Protein AF-A0A1V6BN30-F1 (afdb_monomer_lite)

pLDDT: mean 74.64, std 13.81, range [38.56, 91.94]

Sequence (136 aa):
MVKNNQGYTMLGVIMMILLIALTSVVFITELTFTVGEEQGKIDEKIAPIVYKNYVLRYLYHRKGLLEPTAGWVETLDGQALRYRITEQQDCFYFDVMLYSRFSETYRAVIALENNFPKIVRWGKIAEFTQDEAEYD

Structure (mmCIF, N/CA/C/O backbone):
data_AF-A0A1V6BN30-F1
#
_entry.id   AF-A0A1V6BN30-F1
#
loop_
_atom_site.group_PDB
_atom_site.id
_atom_site.type_symbol
_atom_site.label_atom_id
_atom_site.label_alt_id
_atom_site.label_comp_id
_atom_site.label_asym_id
_atom_site.label_entity_id
_atom_site.label_seq_id
_atom_site.pdbx_PDB_ins_code
_atom_site.Cartn_x
_atom_site.Cartn_y
_atom_site.Cartn_z
_atom_site.occupancy
_atom_site.B_iso_or_equiv
_atom_site.auth_seq_id
_atom_site.auth_comp_id
_atom_site.auth_asym_id
_atom_site.auth_atom_id
_atom_site.pdbx_PDB_model_num
ATOM 1 N N . MET A 1 1 ? 47.759 -0.878 -66.019 1.00 42.53 1 MET A N 1
ATOM 2 C CA . MET A 1 1 ? 46.532 -1.103 -65.223 1.00 42.53 1 MET A CA 1
ATOM 3 C C . MET A 1 1 ? 46.818 -0.740 -63.772 1.00 42.53 1 MET A C 1
ATOM 5 O O . MET A 1 1 ? 47.347 -1.568 -63.044 1.00 42.53 1 MET A O 1
ATOM 9 N N . VAL A 1 2 ? 46.532 0.495 -63.355 1.00 45.88 2 VAL A N 1
ATOM 10 C CA . VAL A 1 2 ? 46.556 0.846 -61.926 1.00 45.88 2 VAL A CA 1
ATOM 11 C C . VAL A 1 2 ? 45.216 0.396 -61.357 1.00 45.88 2 VAL A C 1
ATOM 13 O O . VAL A 1 2 ? 44.174 0.928 -61.731 1.00 45.88 2 VAL A O 1
ATOM 16 N N . LYS A 1 3 ? 45.223 -0.673 -60.556 1.00 53.41 3 LYS A N 1
ATOM 17 C CA . LYS A 1 3 ? 44.007 -1.188 -59.921 1.00 53.41 3 LYS A CA 1
ATOM 18 C C . LYS A 1 3 ? 43.513 -0.176 -58.888 1.00 53.41 3 LYS A C 1
ATOM 20 O O . LYS A 1 3 ? 44.296 0.381 -58.123 1.00 53.41 3 LYS A O 1
ATOM 25 N N . ASN A 1 4 ? 42.204 0.048 -58.912 1.00 55.19 4 ASN A N 1
ATOM 26 C CA . ASN A 1 4 ? 41.440 0.956 -58.068 1.00 55.19 4 ASN A CA 1
ATOM 27 C C . ASN A 1 4 ? 41.474 0.511 -56.589 1.00 55.19 4 ASN A C 1
ATOM 29 O O . ASN A 1 4 ? 40.501 -0.026 -56.070 1.00 55.19 4 ASN A O 1
ATOM 33 N N . ASN A 1 5 ? 42.617 0.674 -55.919 1.00 55.72 5 ASN A N 1
ATOM 34 C CA . ASN A 1 5 ? 42.819 0.259 -54.527 1.00 55.72 5 ASN A CA 1
ATOM 35 C C . ASN A 1 5 ? 42.217 1.244 -53.507 1.00 55.72 5 ASN A C 1
ATOM 37 O O . ASN A 1 5 ? 42.068 0.880 -52.346 1.00 55.72 5 ASN A O 1
ATOM 41 N N . GLN A 1 6 ? 41.844 2.462 -53.925 1.00 56.31 6 GLN A N 1
ATOM 42 C CA . GLN A 1 6 ? 41.214 3.464 -53.053 1.00 56.31 6 GLN A CA 1
ATOM 43 C C . GLN A 1 6 ? 39.745 3.137 -52.732 1.00 56.31 6 GLN A C 1
ATOM 45 O O . GLN A 1 6 ? 39.277 3.426 -51.635 1.00 56.31 6 GLN A O 1
ATOM 50 N N . GLY A 1 7 ? 39.019 2.485 -53.650 1.00 55.00 7 GLY A N 1
ATOM 51 C CA . GLY A 1 7 ? 37.635 2.057 -53.405 1.00 55.00 7 GLY A CA 1
ATOM 52 C C . GLY A 1 7 ? 37.522 0.935 -52.365 1.00 55.00 7 GLY A C 1
ATOM 53 O O . GLY A 1 7 ? 36.618 0.954 -51.535 1.00 55.00 7 GLY A O 1
ATOM 54 N N . TYR A 1 8 ? 38.471 -0.009 -52.356 1.00 59.53 8 TYR A N 1
ATOM 55 C CA . TYR A 1 8 ? 38.487 -1.122 -51.397 1.00 59.53 8 TYR A CA 1
ATOM 56 C C . TYR A 1 8 ? 38.899 -0.684 -49.985 1.00 59.53 8 TYR A C 1
ATOM 58 O O . TYR A 1 8 ? 38.341 -1.182 -49.009 1.00 59.53 8 TYR A O 1
ATOM 66 N N . THR A 1 9 ? 39.824 0.274 -49.855 1.00 62.84 9 THR A N 1
ATOM 67 C CA . THR A 1 9 ? 40.182 0.846 -48.547 1.00 62.84 9 THR A CA 1
ATOM 68 C C . THR A 1 9 ? 39.050 1.693 -47.970 1.00 62.84 9 THR A C 1
ATOM 70 O O . THR A 1 9 ? 38.773 1.591 -46.779 1.00 62.84 9 THR A O 1
ATOM 73 N N . MET A 1 10 ? 38.331 2.458 -48.799 1.00 73.06 10 MET A N 1
ATOM 74 C CA . MET A 1 10 ? 37.166 3.233 -48.355 1.00 73.06 10 MET A CA 1
ATOM 75 C C . MET A 1 10 ? 36.006 2.332 -47.904 1.00 73.06 10 MET A C 1
ATOM 77 O O . MET A 1 10 ? 35.399 2.586 -46.865 1.00 73.06 10 MET A O 1
ATOM 81 N N . LEU A 1 11 ? 35.742 1.238 -48.628 1.00 77.50 11 LEU A N 1
ATOM 82 C CA . LEU A 1 11 ? 34.714 0.263 -48.253 1.00 77.50 11 LEU A CA 1
ATOM 83 C C . LEU A 1 11 ? 35.050 -0.450 -46.930 1.00 77.50 11 LEU A C 1
ATOM 85 O O . LEU A 1 11 ? 34.171 -0.629 -46.090 1.00 77.50 11 LEU A O 1
ATOM 89 N N . GLY A 1 12 ? 36.324 -0.799 -46.714 1.00 77.06 12 GLY A N 1
ATOM 90 C CA . GLY A 1 12 ? 36.795 -1.398 -45.462 1.00 77.06 12 GLY A CA 1
ATOM 91 C C . GLY A 1 12 ? 36.643 -0.469 -44.253 1.00 77.06 12 GLY A C 1
ATOM 92 O O . GLY A 1 12 ? 36.215 -0.912 -43.189 1.00 77.06 12 GLY A O 1
ATOM 93 N N . VAL A 1 13 ? 36.912 0.830 -44.426 1.00 79.19 13 VAL A N 1
ATOM 94 C CA . VAL A 1 13 ? 36.708 1.844 -43.376 1.00 79.19 13 VAL A CA 1
ATOM 95 C C . VAL A 1 13 ? 35.223 2.008 -43.048 1.00 79.19 13 VAL A C 1
ATOM 97 O O . VAL A 1 13 ? 34.858 2.022 -41.874 1.00 79.19 13 VAL A O 1
ATOM 100 N N . ILE A 1 14 ? 34.353 2.065 -44.061 1.00 82.38 14 ILE A N 1
ATOM 101 C CA . ILE A 1 14 ? 32.899 2.150 -43.857 1.00 82.38 14 ILE A CA 1
ATOM 102 C C . ILE A 1 14 ? 32.382 0.903 -43.124 1.00 82.38 14 ILE A C 1
ATOM 104 O O . ILE A 1 14 ? 31.621 1.035 -42.166 1.00 82.38 14 ILE A O 1
ATOM 108 N N . MET A 1 15 ? 32.835 -0.297 -43.507 1.00 82.69 15 MET A N 1
ATOM 109 C CA . MET A 1 15 ? 32.495 -1.536 -42.797 1.00 82.69 15 MET A CA 1
ATOM 110 C C . MET A 1 15 ? 32.969 -1.527 -41.341 1.00 82.69 15 MET A C 1
ATOM 112 O O . MET A 1 15 ? 32.210 -1.934 -40.465 1.00 82.69 15 MET A O 1
ATOM 116 N N . MET A 1 16 ? 34.186 -1.050 -41.059 1.00 81.19 16 MET A N 1
ATOM 117 C CA . MET A 1 16 ? 34.683 -0.943 -39.682 1.00 81.19 16 MET A CA 1
ATOM 118 C C . MET A 1 16 ? 33.839 0.012 -38.837 1.00 81.19 16 MET A C 1
ATOM 120 O O . MET A 1 16 ? 33.500 -0.324 -37.706 1.00 81.19 16 MET A O 1
ATOM 124 N N . ILE A 1 17 ? 33.472 1.179 -39.375 1.00 81.62 17 ILE A N 1
ATOM 125 C CA . ILE A 1 17 ? 32.635 2.153 -38.659 1.00 81.62 17 ILE A CA 1
ATOM 126 C C . ILE A 1 17 ? 31.252 1.558 -38.371 1.00 81.62 17 ILE A C 1
ATOM 128 O O . ILE A 1 17 ? 30.758 1.677 -37.251 1.00 81.62 17 ILE A O 1
ATOM 132 N N . LEU A 1 18 ? 30.653 0.870 -39.349 1.00 82.12 18 LEU A N 1
ATOM 133 C CA . LEU A 1 18 ? 29.368 0.189 -39.173 1.00 82.12 18 LEU A CA 1
ATOM 134 C C . LEU A 1 18 ? 29.441 -0.918 -38.113 1.00 82.12 18 LEU A C 1
ATOM 136 O O . LEU A 1 18 ? 28.532 -1.024 -37.293 1.00 82.12 18 LEU A O 1
ATOM 140 N N . LEU A 1 19 ? 30.523 -1.701 -38.087 1.00 82.44 19 LEU A N 1
ATOM 141 C CA . LEU A 1 19 ? 30.740 -2.745 -37.081 1.00 82.44 19 LEU A CA 1
ATOM 142 C C . LEU A 1 19 ? 30.887 -2.161 -35.672 1.00 82.44 19 LEU A C 1
ATOM 144 O O . LEU A 1 19 ? 30.223 -2.639 -34.757 1.00 82.44 19 LEU A O 1
ATOM 148 N N . ILE A 1 20 ? 31.685 -1.100 -35.507 1.00 79.62 20 ILE A N 1
ATOM 149 C CA . ILE A 1 20 ? 31.870 -0.423 -34.213 1.00 79.62 20 ILE A CA 1
ATOM 150 C C . ILE A 1 20 ? 30.550 0.181 -33.724 1.00 79.62 20 ILE A C 1
ATOM 152 O O . ILE A 1 20 ? 30.215 0.077 -32.540 1.00 79.62 20 ILE A O 1
ATOM 156 N N . ALA A 1 21 ? 29.781 0.795 -34.626 1.00 70.81 21 ALA A N 1
ATOM 157 C CA . ALA A 1 21 ? 28.469 1.338 -34.303 1.00 70.81 21 ALA A CA 1
ATOM 158 C C . ALA A 1 21 ? 27.508 0.232 -33.841 1.00 70.81 21 ALA A C 1
ATOM 160 O O . ALA A 1 21 ? 26.870 0.384 -32.801 1.00 70.81 21 ALA A O 1
ATOM 161 N N . LEU A 1 22 ? 27.464 -0.908 -34.544 1.00 74.62 22 LEU A N 1
ATOM 162 C CA . LEU A 1 22 ? 26.626 -2.047 -34.157 1.00 74.62 22 LEU A CA 1
ATOM 163 C C . LEU A 1 22 ? 27.008 -2.599 -32.779 1.00 74.62 22 LEU A C 1
ATOM 165 O O . LEU A 1 22 ? 26.137 -2.776 -31.932 1.00 74.62 22 LEU A O 1
ATOM 169 N N . THR A 1 23 ? 28.300 -2.830 -32.527 1.00 70.00 23 THR A N 1
ATOM 170 C CA . THR A 1 23 ? 28.767 -3.351 -31.232 1.00 70.00 23 THR A CA 1
ATOM 171 C C . THR A 1 23 ? 28.497 -2.371 -30.093 1.00 70.00 23 THR A C 1
ATOM 173 O O . THR A 1 23 ? 28.152 -2.794 -28.994 1.00 70.00 23 THR A O 1
ATOM 176 N N . SER A 1 24 ? 28.589 -1.063 -30.356 1.00 64.19 24 SER A N 1
ATOM 177 C CA . SER A 1 24 ? 28.292 -0.027 -29.361 1.00 64.19 24 SER A CA 1
ATOM 178 C C . SER A 1 24 ? 26.803 0.018 -29.014 1.00 64.19 24 SER A C 1
ATOM 180 O O . SER A 1 24 ? 26.458 0.131 -27.843 1.00 64.19 24 SER A O 1
ATOM 182 N N . VAL A 1 25 ? 25.910 -0.114 -30.002 1.00 70.94 25 VAL A N 1
ATOM 183 C CA . VAL A 1 25 ? 24.455 -0.147 -29.767 1.00 70.94 25 VAL A CA 1
ATOM 184 C C . VAL A 1 25 ? 24.053 -1.380 -28.959 1.00 70.94 25 VAL A C 1
ATOM 186 O O . VAL A 1 25 ? 23.278 -1.252 -28.011 1.00 70.94 25 VAL A O 1
ATOM 189 N N . VAL A 1 26 ? 24.601 -2.555 -29.281 1.00 67.69 26 VAL A N 1
ATOM 190 C CA . VAL A 1 26 ? 24.341 -3.791 -28.521 1.00 67.69 26 VAL A CA 1
ATOM 191 C C . VAL A 1 26 ? 24.811 -3.637 -27.074 1.00 67.69 26 VAL A C 1
ATOM 193 O O . VAL A 1 26 ? 24.024 -3.848 -26.155 1.00 67.69 26 VAL A O 1
ATOM 196 N N . PHE A 1 27 ? 26.039 -3.153 -26.872 1.00 64.12 27 PHE A N 1
ATOM 197 C CA . PHE A 1 27 ? 26.598 -2.921 -25.541 1.00 64.12 27 PHE A CA 1
ATOM 198 C C . PHE A 1 27 ? 25.777 -1.913 -24.719 1.00 64.12 27 PHE A C 1
ATOM 200 O O . PHE A 1 27 ? 25.477 -2.161 -23.554 1.00 64.12 27 PHE A O 1
ATOM 207 N N . ILE A 1 28 ? 25.352 -0.795 -25.320 1.00 62.53 28 ILE A N 1
ATOM 208 C CA . ILE A 1 28 ? 24.497 0.199 -24.648 1.00 62.53 28 ILE A CA 1
ATOM 209 C C . ILE A 1 28 ? 23.142 -0.410 -24.271 1.00 62.53 28 ILE A C 1
ATOM 211 O O . ILE A 1 28 ? 22.625 -0.128 -23.190 1.00 62.53 28 ILE A O 1
ATOM 215 N N . THR A 1 29 ? 22.564 -1.247 -25.133 1.00 56.06 29 THR A N 1
ATOM 216 C CA . THR A 1 29 ? 21.263 -1.884 -24.884 1.00 56.06 29 THR A CA 1
ATOM 217 C C . THR A 1 29 ? 21.346 -2.872 -23.720 1.00 56.06 29 THR A C 1
ATOM 219 O O . THR A 1 29 ? 20.520 -2.804 -22.813 1.00 56.06 29 THR A O 1
ATOM 222 N N . GLU A 1 30 ? 22.368 -3.729 -23.689 1.00 58.28 30 GLU A N 1
ATOM 223 C CA . GLU A 1 30 ? 22.611 -4.665 -22.580 1.00 58.28 30 GLU A CA 1
ATOM 224 C C . GLU A 1 30 ? 22.873 -3.936 -21.257 1.00 58.28 30 GLU A C 1
ATOM 226 O O . GLU A 1 30 ? 22.325 -4.308 -20.217 1.00 58.28 30 GLU A O 1
ATOM 231 N N . LEU A 1 31 ? 23.655 -2.855 -21.291 1.00 50.28 31 LEU A N 1
ATOM 232 C CA . LEU A 1 31 ? 23.944 -2.041 -20.111 1.00 50.28 31 LEU A CA 1
ATOM 233 C C . LEU A 1 31 ? 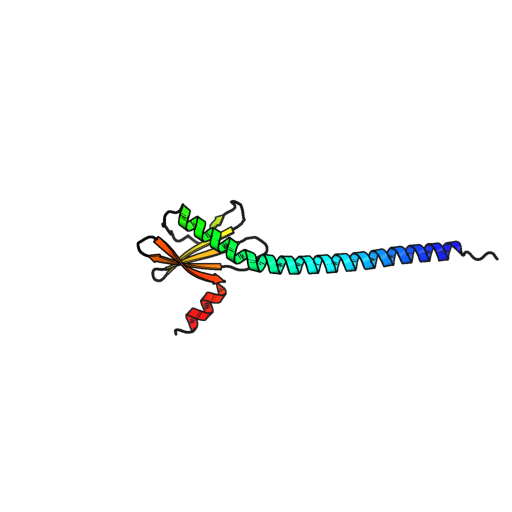22.679 -1.325 -19.615 1.00 50.28 31 LEU A C 1
ATOM 235 O O . LEU A 1 31 ? 22.416 -1.304 -18.418 1.00 50.28 31 LEU A O 1
ATOM 239 N N . THR A 1 32 ? 21.837 -0.825 -20.523 1.00 53.00 32 THR A N 1
ATOM 240 C CA . THR A 1 32 ? 20.539 -0.218 -20.179 1.00 53.00 32 THR A CA 1
ATOM 241 C C . THR A 1 32 ? 19.577 -1.246 -19.581 1.00 53.00 32 THR A C 1
ATOM 243 O O . THR A 1 32 ? 18.880 -0.941 -18.615 1.00 53.00 32 THR A O 1
ATOM 246 N N . PHE A 1 33 ? 19.558 -2.468 -20.118 1.00 56.50 33 PHE A N 1
ATOM 247 C CA . PHE A 1 33 ? 18.747 -3.562 -19.591 1.00 56.50 33 PHE A CA 1
ATOM 248 C C . PHE A 1 33 ? 19.207 -3.966 -18.184 1.00 56.50 33 PHE A C 1
ATOM 250 O O . PHE A 1 33 ? 18.398 -4.003 -17.262 1.00 56.50 33 PHE A O 1
ATOM 257 N N . THR A 1 34 ? 20.516 -4.142 -17.992 1.00 59.28 34 THR A N 1
ATOM 258 C CA . THR A 1 34 ? 21.121 -4.484 -16.694 1.00 59.28 34 THR A CA 1
ATOM 259 C C . THR A 1 34 ? 20.854 -3.402 -15.642 1.00 59.28 34 THR A C 1
ATOM 261 O O . THR A 1 34 ? 20.420 -3.707 -14.534 1.00 59.28 34 THR A O 1
ATOM 264 N N . VAL A 1 35 ? 21.035 -2.123 -15.993 1.00 61.66 35 VAL A N 1
ATOM 265 C CA . VAL A 1 35 ? 20.719 -0.987 -15.108 1.00 61.66 35 VAL A CA 1
ATOM 266 C C . VAL A 1 35 ? 19.220 -0.935 -14.790 1.00 61.66 35 VAL A C 1
ATOM 268 O O . VAL A 1 35 ? 18.841 -0.644 -13.658 1.00 61.66 35 VAL A O 1
ATOM 271 N N . GLY A 1 36 ? 18.358 -1.243 -15.763 1.00 60.59 36 GLY A N 1
ATOM 272 C CA . GLY A 1 36 ? 16.911 -1.335 -15.569 1.00 60.59 36 GLY A CA 1
ATOM 273 C C . GLY A 1 36 ? 16.504 -2.444 -14.596 1.00 60.59 36 GLY A C 1
ATOM 274 O O . GLY A 1 36 ? 15.679 -2.205 -13.716 1.00 60.59 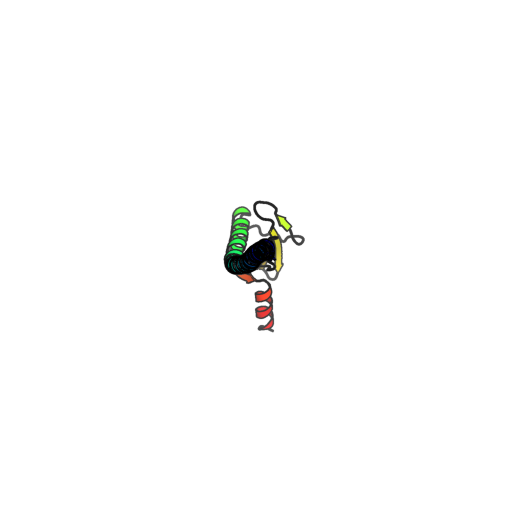36 GLY A O 1
ATOM 275 N N . GLU A 1 37 ? 17.107 -3.629 -14.709 1.00 65.75 37 GLU A N 1
ATOM 276 C CA . GLU A 1 37 ? 16.872 -4.748 -13.791 1.00 65.75 37 GLU A CA 1
ATOM 277 C C . GLU A 1 37 ? 17.378 -4.462 -12.374 1.00 65.75 37 GLU A C 1
ATOM 279 O O . GLU A 1 37 ? 16.685 -4.755 -11.398 1.00 65.75 37 GLU A O 1
ATOM 284 N N . GLU A 1 38 ? 18.573 -3.884 -12.231 1.00 67.94 38 GLU A N 1
ATOM 285 C CA . GLU A 1 38 ? 19.097 -3.511 -10.915 1.00 67.94 38 GLU A CA 1
ATOM 286 C C . GLU A 1 38 ? 18.262 -2.409 -10.259 1.00 67.94 38 GLU A C 1
ATOM 288 O O . GLU A 1 38 ? 17.952 -2.503 -9.068 1.00 67.94 38 GLU A O 1
ATOM 293 N N . GLN A 1 39 ? 17.819 -1.417 -11.036 1.00 60.62 39 GLN A N 1
ATOM 294 C CA . GLN A 1 39 ? 16.895 -0.399 -10.549 1.00 60.62 39 GLN A CA 1
ATOM 295 C C . GLN A 1 39 ? 15.564 -1.028 -10.123 1.00 60.62 39 GLN A C 1
ATOM 297 O O . GLN A 1 39 ? 15.076 -0.701 -9.047 1.00 60.62 39 GLN A O 1
ATOM 302 N N . GLY A 1 40 ? 15.021 -1.977 -10.894 1.00 62.72 40 GLY A N 1
ATOM 303 C CA . GLY A 1 40 ? 13.814 -2.728 -10.533 1.00 62.72 40 GLY A CA 1
ATOM 304 C C . GLY A 1 40 ? 13.946 -3.458 -9.191 1.00 62.72 40 GLY A C 1
ATOM 305 O O . GLY A 1 40 ? 13.074 -3.346 -8.334 1.00 62.72 40 GLY A O 1
ATOM 306 N N . LYS A 1 41 ? 15.084 -4.117 -8.945 1.00 68.81 41 LYS A N 1
ATOM 307 C CA . LYS A 1 41 ? 15.367 -4.807 -7.670 1.00 68.81 41 LYS A CA 1
ATOM 308 C C . LYS A 1 41 ? 15.491 -3.849 -6.479 1.00 68.81 41 LYS A C 1
ATOM 310 O O . LYS A 1 41 ? 15.151 -4.214 -5.353 1.00 68.81 41 LYS A O 1
ATOM 315 N N . ILE A 1 42 ? 16.030 -2.648 -6.689 1.00 67.12 42 ILE A N 1
ATOM 316 C CA . ILE A 1 42 ? 16.118 -1.606 -5.652 1.00 67.12 42 ILE A CA 1
ATOM 317 C C . ILE A 1 42 ? 14.725 -1.039 -5.365 1.00 67.12 42 ILE A C 1
ATOM 319 O O . ILE A 1 42 ? 14.317 -0.933 -4.207 1.00 67.12 42 ILE A O 1
ATOM 323 N N . ASP A 1 43 ? 13.987 -0.738 -6.426 1.00 67.00 43 ASP A N 1
ATOM 324 C CA . ASP A 1 43 ? 12.623 -0.232 -6.410 1.00 67.00 43 ASP A CA 1
ATOM 325 C C . ASP A 1 43 ? 11.703 -1.191 -5.617 1.00 67.00 43 ASP A C 1
ATOM 327 O O . ASP A 1 43 ? 10.993 -0.753 -4.706 1.00 67.00 43 ASP A O 1
ATOM 331 N N . GLU A 1 44 ? 11.785 -2.505 -5.861 1.00 68.00 44 GLU A N 1
ATOM 332 C CA . GLU A 1 44 ? 11.035 -3.548 -5.136 1.00 68.00 44 GLU A CA 1
ATOM 333 C C . GLU A 1 44 ? 11.307 -3.571 -3.623 1.00 68.00 44 GLU A C 1
ATOM 335 O O . GLU A 1 44 ? 10.409 -3.859 -2.829 1.00 68.00 44 GLU A O 1
ATOM 340 N N . LYS A 1 45 ? 12.534 -3.247 -3.197 1.00 74.25 45 LYS A N 1
ATOM 341 C CA . LYS A 1 45 ? 12.902 -3.200 -1.771 1.00 74.25 45 LYS A CA 1
ATOM 342 C C . LYS A 1 45 ? 12.424 -1.922 -1.086 1.00 74.25 45 LYS A C 1
ATOM 344 O O . LYS A 1 45 ? 12.115 -1.944 0.105 1.00 74.25 45 LYS A O 1
ATOM 349 N N . ILE A 1 46 ? 12.378 -0.806 -1.812 1.00 74.62 46 ILE A N 1
ATOM 350 C CA . ILE A 1 46 ? 12.033 0.513 -1.263 1.00 74.62 46 ILE A CA 1
ATOM 351 C C . ILE A 1 46 ? 10.513 0.717 -1.207 1.00 74.62 46 ILE A C 1
ATOM 353 O O . ILE A 1 46 ? 10.017 1.303 -0.240 1.00 74.62 46 ILE A O 1
ATOM 357 N N . ALA A 1 47 ? 9.768 0.197 -2.187 1.00 73.56 47 ALA A N 1
ATOM 358 C CA . ALA A 1 47 ? 8.307 0.278 -2.262 1.00 73.56 47 ALA A CA 1
ATOM 359 C C . ALA A 1 47 ? 7.579 -0.025 -0.930 1.00 73.56 47 ALA A C 1
ATOM 361 O O . ALA A 1 47 ? 6.871 0.860 -0.438 1.00 73.56 47 ALA A O 1
ATOM 362 N N . PRO A 1 48 ? 7.788 -1.180 -0.259 1.00 77.25 48 PRO A N 1
ATOM 363 C CA . PRO A 1 48 ? 7.102 -1.485 1.000 1.00 77.25 48 PRO A CA 1
ATOM 364 C C . PRO A 1 48 ? 7.381 -0.463 2.113 1.00 77.25 48 PRO A C 1
ATOM 366 O O . PRO A 1 48 ? 6.504 -0.181 2.930 1.00 77.25 48 PRO A O 1
ATOM 369 N N . ILE A 1 49 ? 8.587 0.112 2.155 1.00 81.38 49 ILE A N 1
ATOM 370 C CA . ILE A 1 49 ? 8.980 1.104 3.167 1.00 81.38 49 ILE A CA 1
ATOM 371 C C . ILE A 1 49 ? 8.247 2.425 2.921 1.00 81.38 49 ILE A C 1
ATOM 373 O O . ILE A 1 49 ? 7.710 3.026 3.855 1.00 81.38 49 ILE A O 1
ATOM 377 N N . VAL A 1 50 ? 8.196 2.868 1.663 1.00 79.00 50 VAL A N 1
ATOM 378 C CA . VAL A 1 50 ? 7.494 4.096 1.265 1.00 79.00 50 VAL A CA 1
ATOM 379 C C . VAL A 1 50 ? 6.008 3.989 1.600 1.00 79.00 50 VAL A C 1
ATOM 381 O O . VAL A 1 50 ? 5.446 4.909 2.197 1.00 79.00 50 VAL A O 1
ATOM 384 N N . TYR A 1 51 ? 5.384 2.850 1.294 1.00 82.56 51 TYR A N 1
ATOM 385 C CA . TYR A 1 51 ? 3.944 2.674 1.476 1.00 82.56 51 TYR A CA 1
ATOM 386 C C . TYR A 1 51 ? 3.583 2.626 2.962 1.00 82.56 51 TYR A C 1
ATOM 388 O O . TYR A 1 51 ? 2.642 3.289 3.397 1.00 82.56 51 TYR A O 1
ATOM 396 N N . LYS A 1 52 ? 4.390 1.929 3.772 1.00 83.25 52 LYS A N 1
ATOM 397 C CA . LYS A 1 52 ? 4.213 1.891 5.227 1.00 83.25 52 LYS A CA 1
ATOM 398 C C . LYS A 1 52 ? 4.345 3.281 5.853 1.00 83.25 52 LYS A C 1
ATOM 400 O O . LYS A 1 52 ? 3.547 3.648 6.712 1.00 83.25 52 LYS A O 1
ATOM 405 N N . ASN A 1 53 ? 5.318 4.076 5.404 1.00 84.69 53 ASN A N 1
ATOM 406 C CA . ASN A 1 53 ? 5.494 5.451 5.877 1.00 84.69 53 ASN A CA 1
ATOM 407 C C . ASN A 1 53 ? 4.304 6.349 5.523 1.00 84.69 53 ASN A C 1
ATOM 409 O O . ASN A 1 53 ? 3.928 7.195 6.335 1.00 84.69 53 ASN A O 1
ATOM 413 N N . TYR A 1 54 ? 3.695 6.164 4.349 1.00 84.38 54 TYR A N 1
ATOM 414 C CA . TYR A 1 54 ? 2.475 6.881 3.983 1.00 84.38 54 TYR A CA 1
ATOM 415 C C . TYR A 1 54 ? 1.327 6.564 4.949 1.00 84.38 54 TYR A C 1
ATOM 417 O O . TYR A 1 54 ? 0.733 7.486 5.509 1.00 84.38 54 TYR A O 1
ATOM 425 N N . VAL A 1 55 ? 1.072 5.278 5.218 1.00 86.31 55 VAL A N 1
ATOM 426 C CA . VAL A 1 55 ? 0.031 4.848 6.167 1.00 86.31 55 VAL A CA 1
ATOM 427 C C . VAL A 1 55 ? 0.283 5.441 7.556 1.00 86.31 55 VAL A C 1
ATOM 429 O O . VAL A 1 55 ? -0.615 6.035 8.145 1.00 86.31 55 VAL A O 1
ATOM 432 N N . LEU A 1 56 ? 1.517 5.373 8.064 1.00 85.25 56 LEU A N 1
ATOM 433 C CA . LEU A 1 56 ? 1.870 5.953 9.366 1.00 85.25 56 LEU A CA 1
ATOM 434 C C . LEU A 1 56 ? 1.621 7.467 9.425 1.00 85.25 56 LEU A C 1
ATOM 436 O O . LEU A 1 56 ? 1.071 7.964 10.409 1.00 85.25 56 LEU A O 1
ATOM 440 N N . ARG A 1 57 ? 1.990 8.206 8.371 1.00 84.44 57 ARG A N 1
ATOM 441 C CA . ARG A 1 57 ? 1.718 9.648 8.275 1.00 84.44 57 ARG A CA 1
ATOM 442 C C . ARG A 1 57 ? 0.224 9.937 8.262 1.00 84.44 57 ARG A C 1
ATOM 444 O O . ARG A 1 57 ? -0.211 10.841 8.973 1.00 84.44 57 ARG A O 1
ATOM 451 N N . TYR A 1 58 ? -0.554 9.170 7.500 1.00 83.81 58 TYR A N 1
ATOM 452 C CA . TYR A 1 58 ? -2.009 9.303 7.475 1.00 83.81 58 TYR A CA 1
ATOM 453 C C . TYR A 1 58 ? -2.596 9.142 8.884 1.00 83.81 58 TYR A C 1
ATOM 455 O O . TYR A 1 58 ? -3.324 10.019 9.353 1.00 83.81 58 TYR A O 1
ATOM 463 N N . LEU A 1 59 ? -2.218 8.067 9.584 1.00 83.25 59 LEU A N 1
ATOM 464 C CA . LEU A 1 59 ? -2.685 7.774 10.942 1.00 83.25 59 LEU A CA 1
ATOM 465 C C . LEU A 1 59 ? -2.324 8.885 11.938 1.00 83.25 59 LEU A C 1
ATOM 467 O O . LEU A 1 59 ? -3.155 9.267 12.764 1.00 83.25 59 LEU A O 1
ATOM 471 N N . TYR A 1 60 ? -1.113 9.439 11.829 1.00 79.88 60 TYR A N 1
ATOM 472 C CA . TYR A 1 60 ? -0.651 10.538 12.677 1.00 79.88 60 TYR A CA 1
ATOM 473 C C . TYR A 1 60 ? -1.435 11.837 12.433 1.00 79.88 60 TYR A C 1
ATOM 475 O O . TYR A 1 60 ? -1.901 12.474 13.379 1.00 79.88 60 TYR A O 1
ATOM 483 N N . HIS A 1 61 ? -1.626 12.228 11.168 1.00 78.19 61 HIS A N 1
ATOM 484 C CA . HIS A 1 61 ? -2.304 13.480 10.819 1.00 78.19 61 HIS A CA 1
ATOM 485 C C . HIS A 1 61 ? -3.807 13.459 11.110 1.00 78.19 61 HIS A C 1
ATOM 487 O O . HIS A 1 61 ? -4.372 14.489 11.477 1.00 78.19 61 HIS A O 1
ATOM 493 N N . ARG A 1 62 ? -4.458 12.297 10.986 1.00 73.25 62 ARG A N 1
ATOM 494 C CA . ARG A 1 62 ? -5.905 12.137 11.208 1.00 73.25 62 ARG A CA 1
ATOM 495 C C . ARG A 1 62 ? -6.289 11.878 12.672 1.00 73.25 62 ARG A C 1
ATOM 497 O O . ARG A 1 62 ? -7.450 11.593 12.944 1.00 73.25 62 ARG A O 1
ATOM 504 N N . LYS A 1 63 ? -5.350 12.009 13.625 1.00 63.06 63 LYS A N 1
ATOM 505 C CA . LYS A 1 63 ? -5.582 11.847 15.079 1.00 63.06 63 LYS A CA 1
ATOM 506 C C . LYS A 1 63 ? -6.393 10.588 15.445 1.00 63.06 63 LYS A C 1
ATOM 508 O O . LYS A 1 63 ? -7.235 10.636 16.334 1.00 63.06 63 LYS A O 1
ATOM 513 N N . GLY A 1 64 ? -6.159 9.470 14.762 1.00 59.81 64 GLY A N 1
ATOM 514 C CA . GLY A 1 64 ? -6.832 8.207 15.080 1.00 59.81 64 GLY A CA 1
ATOM 515 C C . GLY A 1 64 ? -8.234 8.002 14.501 1.00 59.81 64 GLY A C 1
ATOM 516 O O . GLY A 1 64 ? -8.780 6.918 14.677 1.00 59.81 64 GLY A O 1
ATOM 517 N N . LEU A 1 65 ? -8.798 8.969 13.770 1.00 67.38 65 LEU A N 1
ATOM 518 C CA . LEU A 1 65 ? -10.057 8.771 13.047 1.00 67.38 65 LEU A CA 1
ATOM 519 C C . LEU A 1 65 ? -9.782 8.035 11.730 1.00 67.38 65 LEU A C 1
ATOM 521 O O . LEU A 1 65 ? -9.342 8.627 10.739 1.00 67.38 65 LEU A O 1
ATOM 525 N N . LEU A 1 66 ? -10.000 6.722 11.749 1.00 80.44 66 LEU A N 1
ATOM 526 C CA . LEU A 1 66 ? -10.040 5.886 10.557 1.00 80.44 66 LEU A CA 1
ATOM 527 C C . LEU A 1 66 ? -11.475 5.833 10.052 1.00 80.44 66 LEU A C 1
ATOM 529 O O . LEU A 1 66 ? -12.329 5.187 10.645 1.00 80.44 66 LEU A O 1
ATOM 533 N N . GLU A 1 67 ? -11.728 6.537 8.958 1.00 84.69 67 GLU A N 1
ATOM 534 C CA . GLU A 1 67 ? -13.022 6.510 8.286 1.00 84.69 67 GLU A CA 1
ATOM 535 C C . GLU A 1 67 ? -12.919 5.607 7.051 1.00 84.69 67 GLU A C 1
ATOM 537 O O . GLU A 1 67 ? -12.018 5.812 6.226 1.00 84.69 67 GLU A O 1
ATOM 542 N N . PRO A 1 68 ? -13.809 4.608 6.903 1.00 88.81 68 PRO A N 1
ATOM 543 C CA . PRO A 1 68 ? -13.881 3.808 5.693 1.00 88.81 68 PRO A CA 1
ATOM 544 C C . PRO A 1 68 ? -14.127 4.685 4.465 1.00 88.81 68 PRO A C 1
ATOM 546 O O . PRO A 1 68 ? -14.947 5.603 4.469 1.00 88.81 68 PRO A O 1
ATOM 549 N N . THR A 1 69 ? -13.422 4.387 3.383 1.00 89.94 69 THR A N 1
ATOM 550 C CA . THR A 1 69 ? -13.545 5.119 2.122 1.00 89.94 69 THR A CA 1
ATOM 551 C C . THR A 1 69 ? -14.603 4.477 1.232 1.00 89.94 69 THR A C 1
ATOM 553 O O . THR A 1 69 ? -14.675 3.250 1.141 1.00 89.94 69 THR A O 1
ATOM 556 N N . ALA A 1 70 ? -15.350 5.282 0.473 1.00 88.19 70 ALA A N 1
ATOM 557 C CA . ALA A 1 70 ? -16.286 4.811 -0.553 1.00 88.19 70 ALA A CA 1
ATOM 558 C C . ALA A 1 70 ? -15.560 4.332 -1.834 1.00 88.19 70 ALA A C 1
ATOM 560 O O . ALA A 1 70 ? -15.817 4.818 -2.932 1.00 88.19 70 ALA A O 1
ATOM 561 N N . GLY A 1 71 ? -14.617 3.397 -1.687 1.00 89.38 71 GLY A N 1
ATOM 562 C CA . GLY A 1 71 ? -13.767 2.889 -2.766 1.00 89.38 71 GLY A CA 1
ATOM 563 C C . GLY A 1 71 ? -12.343 3.449 -2.743 1.00 89.38 71 GLY A C 1
ATOM 564 O O . GLY A 1 71 ? -11.833 3.831 -1.695 1.00 89.38 71 GLY A O 1
ATOM 565 N N . TRP A 1 72 ? -11.679 3.435 -3.899 1.00 89.75 72 TRP A N 1
ATOM 566 C CA . TRP A 1 72 ? -10.314 3.944 -4.032 1.00 89.75 72 TRP A CA 1
ATOM 567 C C . TRP A 1 72 ? -10.300 5.472 -4.058 1.00 89.75 72 TRP A C 1
ATOM 569 O O . TRP A 1 72 ? -11.019 6.094 -4.836 1.00 89.75 72 TRP A O 1
ATOM 579 N N . VAL A 1 73 ? -9.447 6.061 -3.228 1.00 88.81 73 VAL A N 1
ATOM 580 C CA . VAL A 1 73 ? -9.180 7.496 -3.161 1.00 88.81 73 VAL A CA 1
ATOM 581 C C . VAL A 1 73 ? -7.812 7.764 -3.764 1.00 88.81 73 VAL A C 1
ATOM 583 O O . VAL A 1 73 ? -6.829 7.135 -3.379 1.00 88.81 73 VAL A O 1
ATOM 586 N N . GLU A 1 74 ? -7.739 8.710 -4.693 1.00 87.44 74 GLU A N 1
ATOM 587 C CA . GLU A 1 74 ? -6.492 9.115 -5.337 1.00 87.44 74 GLU A CA 1
ATOM 588 C C . GLU A 1 74 ? -5.902 10.347 -4.656 1.00 87.44 74 GLU A C 1
ATOM 590 O O . GLU A 1 74 ? -6.605 11.313 -4.360 1.00 87.44 74 GLU A O 1
ATOM 595 N N . THR A 1 75 ? -4.591 10.331 -4.433 1.00 79.88 75 THR A N 1
ATOM 596 C CA . THR A 1 75 ? -3.838 11.487 -3.950 1.00 79.88 75 THR A CA 1
ATOM 597 C C . THR A 1 75 ? -2.732 11.817 -4.932 1.00 79.88 75 THR A C 1
ATOM 599 O O . THR A 1 75 ? -1.938 10.948 -5.294 1.00 79.88 75 THR A O 1
ATOM 602 N N . LEU A 1 76 ? -2.679 13.085 -5.338 1.00 69.56 76 LEU A N 1
ATOM 603 C CA . LEU A 1 76 ? -1.662 13.618 -6.247 1.00 69.56 76 LEU A CA 1
ATOM 604 C C . LEU A 1 76 ? -0.542 14.369 -5.508 1.00 69.56 76 LEU A C 1
ATOM 606 O O . LEU A 1 76 ? 0.415 14.814 -6.139 1.00 69.56 76 LEU A O 1
ATOM 610 N N . ASP A 1 77 ? -0.634 14.499 -4.182 1.00 60.66 77 ASP A N 1
ATOM 611 C CA . ASP A 1 77 ? 0.369 15.199 -3.381 1.00 60.66 77 ASP A CA 1
ATOM 612 C C . ASP A 1 77 ? 1.670 14.390 -3.285 1.00 60.66 77 ASP A C 1
ATOM 614 O O . ASP A 1 77 ? 1.772 13.384 -2.581 1.00 60.66 77 ASP A O 1
ATOM 618 N N . GLY A 1 78 ? 2.697 14.856 -4.000 1.00 62.09 78 GLY A N 1
ATOM 619 C CA . GLY A 1 78 ? 4.073 14.351 -3.951 1.00 62.09 78 GLY A CA 1
ATOM 620 C C . GLY A 1 78 ? 4.314 13.051 -4.725 1.00 62.09 78 GLY A C 1
ATOM 621 O O . GLY A 1 78 ? 5.313 12.947 -5.434 1.00 62.09 78 GLY A O 1
ATOM 622 N N . GLN A 1 79 ? 3.411 12.075 -4.628 1.00 64.75 79 GLN A N 1
ATOM 623 C CA . GLN A 1 79 ? 3.422 10.839 -5.414 1.00 64.75 79 GLN A CA 1
ATOM 624 C C . GLN A 1 79 ? 1.992 10.467 -5.796 1.00 64.75 79 GLN A C 1
ATOM 626 O O . GLN A 1 79 ? 1.101 10.500 -4.952 1.00 64.75 79 GLN A O 1
ATOM 631 N N . ALA A 1 80 ? 1.783 10.076 -7.055 1.00 72.75 80 ALA A N 1
ATOM 632 C CA . ALA A 1 80 ? 0.504 9.533 -7.487 1.00 72.75 80 ALA A CA 1
ATOM 633 C C . ALA A 1 80 ? 0.264 8.200 -6.757 1.00 72.75 80 ALA A C 1
ATOM 635 O O . ALA A 1 80 ? 0.931 7.194 -7.013 1.00 72.75 80 ALA A O 1
ATOM 636 N N . LEU A 1 81 ? -0.667 8.218 -5.810 1.00 82.56 81 LEU A N 1
ATOM 637 C CA . LEU A 1 81 ? -1.014 7.109 -4.930 1.00 82.56 81 LEU A CA 1
ATOM 638 C C . LEU A 1 81 ? -2.528 6.944 -4.930 1.00 82.56 81 LEU A C 1
ATOM 640 O O . LEU A 1 81 ? -3.269 7.920 -5.018 1.00 82.56 81 LEU A O 1
ATOM 644 N N . ARG A 1 82 ? -2.988 5.707 -4.803 1.00 88.25 82 ARG A N 1
ATOM 645 C CA . ARG A 1 82 ? -4.370 5.391 -4.472 1.00 88.25 82 ARG A CA 1
ATOM 646 C C . ARG A 1 82 ? -4.411 4.600 -3.172 1.00 88.25 82 ARG A C 1
ATOM 648 O O . ARG A 1 82 ? -3.570 3.729 -2.943 1.00 88.25 82 ARG A O 1
ATOM 655 N N . TYR A 1 83 ? -5.387 4.894 -2.329 1.00 89.56 83 TYR A N 1
ATOM 656 C CA . TYR A 1 83 ? -5.627 4.141 -1.106 1.00 89.56 83 TYR A CA 1
ATOM 657 C C . TYR A 1 83 ? -7.102 3.815 -0.925 1.00 89.56 83 TYR A C 1
ATOM 659 O O . TYR A 1 83 ? -7.968 4.458 -1.512 1.00 89.56 83 TYR A O 1
ATOM 667 N N . ARG A 1 84 ? -7.388 2.808 -0.110 1.00 91.75 84 ARG A N 1
ATOM 668 C CA . ARG A 1 84 ? -8.739 2.433 0.297 1.00 91.75 84 ARG A CA 1
ATOM 669 C C . ARG A 1 84 ? -8.699 1.963 1.742 1.00 91.75 84 ARG A C 1
ATOM 671 O O . ARG A 1 84 ? -7.824 1.187 2.110 1.00 91.75 84 ARG A O 1
ATOM 678 N N . ILE A 1 85 ? -9.660 2.407 2.539 1.00 91.88 85 ILE A N 1
ATOM 679 C CA . ILE A 1 85 ? -9.857 1.976 3.921 1.00 91.88 85 ILE A CA 1
ATOM 680 C C . ILE A 1 85 ? -11.177 1.213 3.987 1.00 91.88 85 ILE A C 1
ATOM 682 O O . ILE A 1 85 ? -12.221 1.752 3.618 1.00 91.88 85 ILE A O 1
ATOM 686 N N . THR A 1 86 ? -11.138 -0.032 4.448 1.00 91.94 86 THR A N 1
ATOM 687 C CA . THR A 1 86 ? -12.332 -0.844 4.722 1.00 91.94 86 THR A CA 1
ATOM 688 C C . THR A 1 86 ? -12.324 -1.319 6.165 1.00 91.94 86 THR A C 1
ATOM 690 O O . THR A 1 86 ? -11.260 -1.540 6.731 1.00 91.94 86 THR A O 1
ATOM 693 N N . GLU A 1 87 ? -13.497 -1.508 6.751 1.00 90.12 87 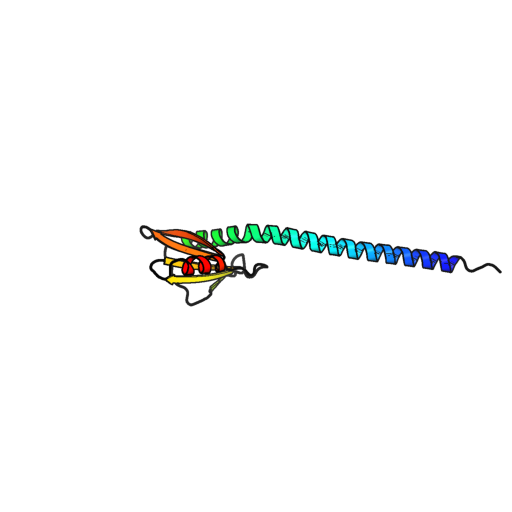GLU A N 1
ATOM 694 C CA . GLU A 1 87 ? -13.661 -2.017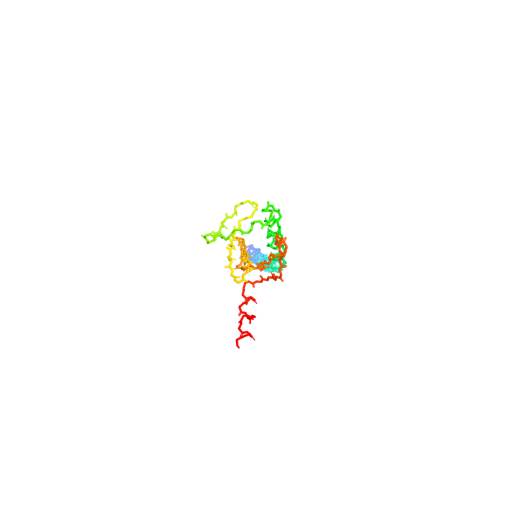 8.114 1.00 90.12 87 GLU A CA 1
ATOM 695 C C . GLU A 1 87 ? -14.279 -3.418 8.058 1.00 90.12 87 GLU A C 1
ATOM 697 O O . GLU A 1 87 ? -15.290 -3.619 7.382 1.00 90.12 87 GLU A O 1
ATOM 702 N N . GLN A 1 88 ? -13.650 -4.394 8.716 1.00 86.81 88 GLN A N 1
ATOM 703 C CA . GLN A 1 88 ? -14.185 -5.749 8.893 1.00 86.81 88 GLN A CA 1
ATOM 704 C C . GLN A 1 88 ? -13.740 -6.294 10.255 1.00 86.81 88 GLN A C 1
ATOM 706 O O . GLN A 1 88 ? -12.578 -6.137 10.618 1.00 86.81 88 GLN A O 1
ATOM 711 N N . GLN A 1 89 ? -14.645 -6.957 10.985 1.00 80.12 89 GLN A N 1
ATOM 712 C CA . GLN A 1 89 ? -14.339 -7.680 12.234 1.00 80.12 89 GLN A CA 1
ATOM 713 C C . GLN A 1 89 ? -13.480 -6.868 13.232 1.00 80.12 89 GLN A C 1
ATOM 715 O O . GLN A 1 89 ? -12.420 -7.316 13.663 1.00 80.12 89 GLN A O 1
ATOM 720 N N . ASP A 1 90 ? -13.910 -5.643 13.553 1.00 80.25 90 ASP A N 1
ATOM 721 C CA . ASP A 1 90 ? -13.227 -4.719 14.481 1.00 80.25 90 ASP A CA 1
ATOM 722 C C . ASP A 1 90 ? -11.802 -4.291 14.065 1.00 80.25 90 ASP A C 1
ATOM 724 O O . ASP A 1 90 ? -11.058 -3.688 14.844 1.00 80.25 90 ASP A O 1
ATOM 728 N N . CYS A 1 91 ? -11.419 -4.563 12.816 1.00 86.31 91 CYS A N 1
ATOM 729 C CA . CYS A 1 91 ? -10.161 -4.146 12.216 1.00 86.31 91 CYS A CA 1
ATOM 730 C C . CYS A 1 91 ? -10.396 -3.234 11.008 1.00 86.31 91 CYS A C 1
ATOM 732 O O . CYS A 1 91 ? -11.339 -3.395 10.229 1.00 86.31 91 CYS A O 1
ATOM 734 N N . PHE A 1 92 ? -9.466 -2.305 10.804 1.00 89.88 92 PHE A N 1
ATOM 735 C CA . PHE A 1 92 ? -9.387 -1.496 9.596 1.00 89.88 92 PHE A CA 1
ATOM 736 C C . PHE A 1 92 ? -8.311 -2.048 8.670 1.00 89.88 92 PHE A C 1
ATOM 738 O O . PHE A 1 92 ? -7.181 -2.313 9.074 1.00 89.88 92 PHE A O 1
ATOM 745 N N . TYR A 1 93 ? -8.649 -2.165 7.399 1.00 91.56 93 TYR A N 1
ATOM 746 C CA . TYR A 1 93 ? -7.761 -2.597 6.337 1.00 91.56 93 TYR A CA 1
ATOM 747 C C . TYR A 1 93 ? -7.445 -1.377 5.492 1.00 91.56 93 TYR A C 1
ATOM 749 O O . TYR A 1 93 ? -8.330 -0.802 4.860 1.00 91.56 93 TYR A O 1
ATOM 757 N N . PHE A 1 94 ? -6.185 -0.968 5.518 1.00 91.94 94 PHE A N 1
ATOM 758 C CA . PHE A 1 94 ? -5.681 0.157 4.752 1.00 91.94 94 PHE A CA 1
ATOM 759 C C . PHE A 1 94 ? -4.886 -0.377 3.568 1.00 91.94 94 PHE A C 1
ATOM 761 O O . PHE A 1 94 ? -3.716 -0.747 3.698 1.00 91.94 94 PHE A O 1
ATOM 768 N N . ASP A 1 95 ? -5.536 -0.404 2.413 1.00 91.38 95 ASP A N 1
ATOM 769 C CA . ASP A 1 95 ? -4.945 -0.814 1.149 1.00 91.38 95 ASP A CA 1
ATOM 770 C C . ASP A 1 95 ? -4.300 0.393 0.466 1.00 91.38 95 ASP A C 1
ATOM 772 O O . ASP A 1 95 ? -4.888 1.475 0.406 1.00 91.38 95 ASP A 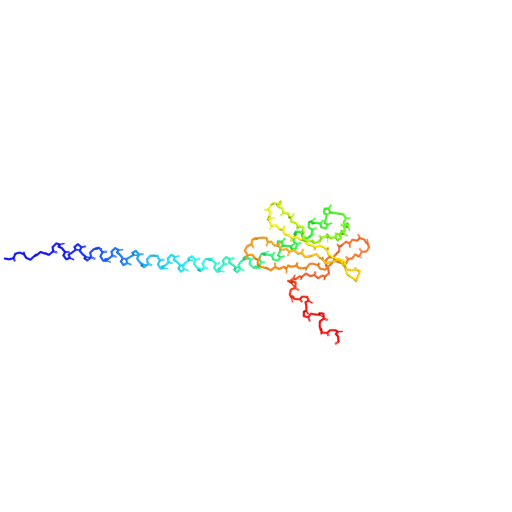O 1
ATOM 776 N N . VAL A 1 96 ? -3.092 0.219 -0.061 1.00 89.31 96 VAL A N 1
ATOM 777 C CA . VAL A 1 96 ? -2.318 1.286 -0.700 1.00 89.31 96 VAL A CA 1
ATOM 778 C C . VAL A 1 96 ? -1.589 0.776 -1.940 1.00 89.31 96 VAL A C 1
ATOM 780 O O . VAL A 1 96 ? -1.008 -0.311 -1.940 1.00 89.31 96 VAL A O 1
ATOM 783 N N . MET A 1 97 ? -1.622 1.580 -3.001 1.00 86.25 97 MET A N 1
ATOM 784 C CA . MET A 1 97 ? -0.983 1.301 -4.286 1.00 86.25 97 MET A CA 1
ATOM 785 C C . MET A 1 97 ? -0.421 2.602 -4.874 1.00 86.25 97 MET A C 1
ATOM 787 O O . MET A 1 97 ? -1.101 3.628 -4.887 1.00 86.25 97 MET A O 1
ATOM 791 N N . LEU A 1 98 ? 0.812 2.577 -5.386 1.00 73.06 98 LEU A N 1
ATOM 792 C CA . LEU A 1 98 ? 1.361 3.693 -6.163 1.00 73.06 98 LEU A CA 1
ATOM 793 C C . LEU A 1 98 ? 1.047 3.534 -7.649 1.00 73.06 98 LEU A C 1
ATOM 795 O O . LEU A 1 98 ? 1.051 2.433 -8.181 1.00 73.06 98 LEU A O 1
ATOM 799 N N . TYR A 1 99 ? 0.847 4.661 -8.328 1.00 64.56 99 TYR A N 1
ATOM 800 C CA . TYR A 1 99 ? 0.719 4.741 -9.786 1.00 64.56 99 TYR A CA 1
ATOM 801 C C . TYR A 1 99 ? 2.062 4.626 -10.530 1.00 64.56 99 TYR A C 1
ATOM 803 O O . TYR A 1 99 ? 2.081 4.650 -11.760 1.00 64.56 99 TYR A O 1
ATOM 811 N N . SER A 1 100 ? 3.194 4.557 -9.819 1.00 61.97 100 SER A N 1
ATOM 812 C CA . SER A 1 100 ? 4.503 4.341 -10.449 1.00 61.97 100 SER A CA 1
ATOM 813 C C . SER A 1 100 ? 4.720 2.856 -10.784 1.00 61.97 100 SER A C 1
ATOM 815 O O . SER A 1 100 ? 3.793 2.068 -10.663 1.00 61.97 100 SER A O 1
ATOM 817 N N . ARG A 1 101 ? 5.928 2.485 -11.243 1.00 55.00 101 ARG A N 1
ATOM 818 C CA . ARG A 1 101 ? 6.363 1.187 -11.823 1.00 55.00 101 ARG A CA 1
ATOM 819 C C . ARG A 1 101 ? 5.994 -0.109 -11.060 1.00 55.00 101 ARG A C 1
ATOM 821 O O . ARG A 1 101 ? 6.396 -1.186 -11.483 1.00 55.00 101 ARG A O 1
ATOM 828 N N . PHE A 1 102 ? 5.259 -0.026 -9.961 1.00 62.09 102 PHE A N 1
ATOM 829 C CA . PHE A 1 102 ? 4.872 -1.120 -9.087 1.00 62.09 102 PHE A CA 1
ATOM 830 C C . PHE A 1 102 ? 3.422 -1.541 -9.343 1.00 62.09 102 PHE A C 1
ATOM 832 O O . PHE A 1 102 ? 2.502 -0.736 -9.235 1.00 62.09 102 PHE A O 1
ATOM 839 N N . SER A 1 103 ? 3.206 -2.821 -9.640 1.00 66.44 103 SER A N 1
ATOM 840 C CA . SER A 1 103 ? 1.872 -3.426 -9.778 1.00 66.44 103 SER A CA 1
ATOM 841 C C . SER A 1 103 ? 1.240 -3.819 -8.442 1.00 66.44 103 SER A C 1
ATOM 843 O O . SER A 1 103 ? 0.057 -4.151 -8.385 1.00 66.44 103 SER A O 1
ATOM 845 N N . GLU A 1 104 ? 2.032 -3.824 -7.373 1.00 81.62 104 GLU A N 1
ATOM 846 C CA . GLU A 1 104 ? 1.666 -4.463 -6.117 1.00 81.62 104 GLU A CA 1
ATOM 847 C C . GLU A 1 104 ? 0.828 -3.548 -5.225 1.00 81.62 104 GLU A C 1
ATOM 849 O O . GLU A 1 104 ? 1.133 -2.371 -5.019 1.00 81.62 104 GLU A O 1
ATOM 854 N N . THR A 1 105 ? -0.214 -4.127 -4.635 1.00 87.19 105 THR A N 1
ATOM 855 C CA . THR A 1 105 ? -1.005 -3.487 -3.582 1.00 87.19 105 THR A CA 1
ATOM 856 C C . THR A 1 105 ? -0.539 -4.005 -2.230 1.00 87.19 105 THR A C 1
ATOM 858 O O . THR A 1 105 ? -0.423 -5.215 -2.029 1.00 87.19 105 THR A O 1
ATOM 861 N N . TYR A 1 106 ? -0.301 -3.097 -1.290 1.00 88.69 106 TYR A N 1
ATOM 862 C CA . TYR A 1 106 ? 0.035 -3.443 0.088 1.00 88.69 106 TYR A CA 1
ATOM 863 C C . TYR A 1 106 ? -1.134 -3.157 1.011 1.00 88.69 106 TYR A C 1
ATOM 865 O O . TYR A 1 106 ? -1.956 -2.283 0.740 1.00 88.69 106 TYR A O 1
ATOM 873 N N . ARG A 1 107 ? -1.177 -3.890 2.118 1.00 91.69 107 ARG A N 1
ATOM 874 C CA . ARG A 1 107 ? -2.237 -3.814 3.114 1.00 91.69 107 ARG A CA 1
ATOM 875 C C . ARG A 1 107 ? -1.635 -3.644 4.499 1.00 91.69 107 ARG A C 1
ATOM 877 O O . ARG A 1 107 ? -0.788 -4.433 4.921 1.00 91.69 107 ARG A O 1
ATOM 884 N N . ALA A 1 108 ? -2.100 -2.624 5.213 1.00 91.44 108 ALA A N 1
ATOM 885 C CA . ALA A 1 108 ? -1.941 -2.524 6.656 1.00 91.44 108 ALA A CA 1
ATOM 886 C C . ALA A 1 108 ? -3.236 -2.980 7.330 1.00 91.44 108 ALA A C 1
ATOM 888 O O . ALA A 1 108 ? -4.296 -2.426 7.050 1.00 91.44 108 ALA A O 1
ATOM 889 N N . VAL A 1 109 ? -3.147 -3.953 8.233 1.00 91.25 109 VAL A N 1
ATOM 890 C CA . VAL A 1 109 ? -4.242 -4.272 9.156 1.00 91.25 109 VAL A CA 1
ATOM 891 C C . VAL A 1 109 ? -4.027 -3.442 10.405 1.00 91.25 109 VAL A C 1
ATOM 893 O O . VAL A 1 109 ? -2.939 -3.454 10.990 1.00 91.25 109 VAL A O 1
ATOM 896 N N . ILE A 1 110 ? -5.049 -2.691 10.779 1.00 90.00 110 ILE A N 1
ATOM 897 C CA . ILE A 1 110 ? -5.009 -1.714 11.849 1.00 90.00 110 ILE A CA 1
ATOM 898 C C . ILE A 1 110 ? -6.057 -2.092 12.887 1.00 90.00 110 ILE A C 1
ATOM 900 O O . ILE A 1 110 ? -7.247 -2.135 12.587 1.00 90.00 110 ILE A O 1
ATOM 904 N N . ALA A 1 111 ? -5.599 -2.327 14.111 1.00 88.81 111 ALA A N 1
ATOM 905 C CA . ALA A 1 111 ? -6.460 -2.501 15.271 1.00 88.81 111 ALA A CA 1
ATOM 906 C C . ALA A 1 111 ? -6.524 -1.193 16.067 1.00 88.81 111 ALA A C 1
ATOM 908 O O . ALA A 1 111 ? -5.553 -0.426 16.103 1.00 88.81 111 ALA A O 1
ATOM 909 N N . LEU A 1 112 ? -7.660 -0.942 16.716 1.00 84.38 112 LEU A N 1
ATOM 910 C CA . LEU A 1 112 ? -7.816 0.168 17.652 1.00 84.38 112 LEU A CA 1
ATOM 911 C C . LEU A 1 112 ? -7.522 -0.323 19.075 1.00 84.38 112 LEU A C 1
ATOM 913 O O . LEU A 1 112 ? -8.359 -0.949 19.716 1.00 84.38 112 LEU A O 1
ATOM 917 N N . GLU A 1 113 ? -6.334 -0.014 19.594 1.00 83.31 113 GLU A N 1
ATOM 918 C CA . GLU A 1 113 ? -5.976 -0.265 20.996 1.00 83.31 113 GLU A CA 1
ATOM 919 C C . GLU A 1 113 ? -6.142 1.044 21.783 1.00 83.31 113 GLU A C 1
ATOM 921 O O . GLU A 1 113 ? -5.439 2.018 21.526 1.00 83.31 113 GLU A O 1
ATOM 926 N N . ASN A 1 114 ? -7.072 1.104 22.746 1.00 80.44 114 ASN A N 1
ATOM 927 C CA . ASN A 1 114 ? -7.350 2.313 23.546 1.00 80.44 114 ASN A CA 1
ATOM 928 C C . ASN A 1 114 ? -7.662 3.572 22.704 1.00 80.44 114 ASN A C 1
ATOM 930 O O . ASN A 1 114 ? -7.218 4.668 23.042 1.00 80.44 114 ASN A O 1
ATOM 934 N N . ASN A 1 115 ? -8.413 3.419 21.608 1.00 77.06 115 ASN A N 1
ATOM 935 C CA . ASN A 1 115 ? -8.689 4.465 20.606 1.00 77.06 115 ASN A CA 1
ATOM 936 C C . ASN A 1 115 ? -7.460 4.959 19.817 1.00 77.06 115 ASN A C 1
ATOM 938 O O . ASN A 1 115 ? -7.546 5.972 19.123 1.00 77.06 115 ASN A O 1
ATOM 942 N N . PHE A 1 116 ? -6.330 4.251 19.879 1.00 81.38 116 PHE A N 1
ATOM 943 C CA . PHE A 1 116 ? -5.159 4.537 19.055 1.00 81.38 116 PHE A CA 1
ATOM 944 C C . PHE A 1 116 ? -5.018 3.497 17.937 1.00 81.38 116 PHE A C 1
ATOM 946 O O . PHE A 1 116 ? -4.986 2.297 18.220 1.00 81.38 116 PHE A O 1
ATOM 953 N N . PRO A 1 117 ? -4.904 3.924 16.665 1.00 84.94 117 PRO A N 1
ATOM 954 C CA . PRO A 1 117 ? -4.687 3.002 15.563 1.00 84.94 117 PRO A CA 1
ATOM 955 C C . PRO A 1 117 ? -3.267 2.444 15.603 1.00 84.94 117 PRO A C 1
ATOM 957 O O . PRO A 1 117 ? -2.282 3.187 15.612 1.00 84.94 117 PRO A O 1
ATOM 960 N N . LYS A 1 118 ? -3.158 1.120 15.563 1.00 85.62 118 LYS A N 1
ATOM 961 C CA . LYS A 1 118 ? -1.884 0.406 15.546 1.00 85.62 118 LYS A CA 1
ATOM 962 C C . LYS A 1 118 ? -1.860 -0.596 14.404 1.00 85.62 118 LYS A C 1
ATOM 964 O O . LYS A 1 118 ? -2.768 -1.407 14.261 1.00 85.62 118 LYS A O 1
ATOM 969 N N . ILE A 1 119 ? -0.795 -0.554 13.604 1.00 89.06 119 ILE A N 1
ATOM 970 C CA . ILE A 1 119 ? -0.571 -1.533 12.536 1.00 89.06 119 ILE A CA 1
ATOM 971 C C . ILE A 1 119 ? -0.177 -2.865 13.186 1.00 89.06 119 ILE A C 1
ATOM 973 O O . ILE A 1 119 ? 0.916 -2.972 13.742 1.00 89.06 119 ILE A O 1
ATOM 977 N N . VAL A 1 120 ? -1.057 -3.863 13.109 1.00 89.75 120 VAL A N 1
ATOM 978 C CA . VAL A 1 120 ? -0.830 -5.217 13.650 1.00 89.75 120 VAL A CA 1
ATOM 979 C C . VAL A 1 120 ? -0.261 -6.171 12.603 1.00 89.75 1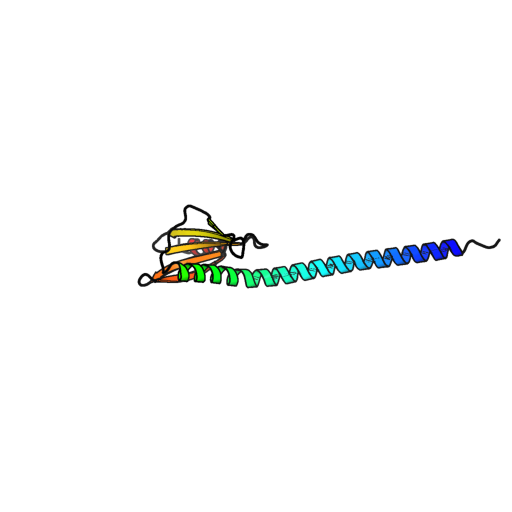20 VAL A C 1
ATOM 981 O O . VAL A 1 120 ? 0.458 -7.104 12.948 1.00 89.75 120 VAL A O 1
ATOM 984 N N . ARG A 1 121 ? -0.515 -5.907 11.316 1.00 89.88 121 ARG A N 1
ATOM 985 C CA . ARG A 1 121 ? 0.038 -6.675 10.193 1.00 89.88 121 ARG A CA 1
ATOM 986 C C . ARG A 1 121 ? 0.298 -5.767 8.992 1.00 89.88 121 ARG A C 1
ATOM 988 O O . ARG A 1 121 ? -0.439 -4.811 8.761 1.00 89.88 121 ARG A O 1
ATOM 995 N N . TRP A 1 122 ? 1.358 -6.057 8.240 1.00 90.19 122 TRP A N 1
ATOM 996 C CA . TRP A 1 122 ? 1.776 -5.306 7.054 1.00 90.19 122 TRP A CA 1
ATOM 997 C C . TRP A 1 122 ? 2.384 -6.253 6.020 1.00 90.19 122 TRP A C 1
ATOM 999 O O . TRP A 1 122 ? 3.278 -7.019 6.370 1.00 90.19 122 TRP A O 1
ATOM 1009 N N . GLY A 1 123 ? 1.953 -6.164 4.764 1.00 88.81 123 GLY A N 1
ATOM 1010 C CA . GLY A 1 123 ? 2.481 -7.005 3.687 1.00 88.81 123 GLY A CA 1
ATOM 1011 C C . GLY A 1 123 ? 1.819 -6.725 2.343 1.00 88.81 123 GLY A C 1
ATOM 1012 O O . GLY A 1 123 ? 1.010 -5.795 2.229 1.00 88.81 123 GLY A O 1
ATOM 1013 N N . LYS A 1 124 ? 2.146 -7.529 1.328 1.00 88.69 124 LYS A N 1
ATOM 1014 C CA . LYS A 1 124 ? 1.443 -7.485 0.036 1.00 88.69 124 LYS A CA 1
ATOM 1015 C C . LYS A 1 124 ? 0.054 -8.081 0.201 1.00 88.69 124 LYS A C 1
ATOM 1017 O O . LYS A 1 124 ? -0.088 -9.091 0.873 1.00 88.69 124 LYS A O 1
ATOM 1022 N N . ILE A 1 125 ? -0.967 -7.520 -0.446 1.00 86.44 125 ILE A N 1
ATOM 1023 C CA . ILE A 1 125 ? -2.358 -7.984 -0.289 1.00 86.44 125 ILE A CA 1
ATOM 1024 C C . ILE A 1 125 ? -2.535 -9.478 -0.628 1.00 86.44 125 ILE A C 1
ATOM 1026 O O . ILE A 1 125 ? -3.326 -10.161 0.016 1.00 86.44 125 ILE A O 1
ATOM 1030 N N . ALA A 1 126 ? -1.757 -9.996 -1.585 1.00 84.00 126 ALA A N 1
ATOM 1031 C CA . ALA A 1 126 ? -1.765 -11.405 -1.984 1.00 84.00 126 ALA A CA 1
ATOM 1032 C C . ALA A 1 126 ? -1.263 -12.364 -0.883 1.00 84.00 126 ALA A C 1
ATOM 1034 O O . ALA A 1 126 ? -1.610 -13.538 -0.886 1.00 84.00 126 ALA A O 1
ATOM 1035 N N . GLU A 1 127 ? -0.482 -11.874 0.082 1.00 83.12 127 GLU A N 1
ATOM 1036 C CA . GLU A 1 127 ? 0.024 -12.657 1.222 1.00 83.12 127 GLU A CA 1
ATOM 1037 C C . GLU A 1 127 ? -1.023 -12.771 2.348 1.00 83.12 127 GLU A C 1
ATOM 1039 O O . GLU A 1 127 ? -0.857 -13.533 3.297 1.00 83.12 127 GLU A O 1
ATOM 1044 N N . PHE A 1 128 ? -2.126 -12.019 2.278 1.00 76.75 128 PHE A N 1
ATOM 1045 C CA . PHE A 1 128 ? -3.208 -12.106 3.267 1.00 76.75 128 PHE A CA 1
ATOM 1046 C C . PHE A 1 128 ? -4.188 -13.236 2.948 1.00 76.75 128 PHE A C 1
ATOM 1048 O O . PHE A 1 128 ? -4.755 -13.813 3.865 1.00 76.75 128 PHE A O 1
ATOM 1055 N N . THR A 1 129 ? -4.335 -13.593 1.669 1.00 64.19 129 THR A N 1
ATOM 1056 C CA . THR A 1 129 ? -5.271 -14.631 1.204 1.00 64.19 129 THR A CA 1
ATOM 1057 C C . THR A 1 129 ? -4.808 -16.051 1.531 1.00 64.19 129 THR A C 1
ATOM 1059 O O . THR A 1 129 ? -5.632 -16.956 1.563 1.00 64.19 129 THR A O 1
ATOM 1062 N N . GLN A 1 130 ? -3.510 -16.261 1.773 1.00 52.44 130 GLN A N 1
ATOM 1063 C CA . GLN A 1 130 ? -2.977 -17.573 2.156 1.00 52.44 130 GLN A CA 1
ATOM 1064 C C . GLN A 1 130 ? -3.232 -17.906 3.633 1.00 52.44 130 GLN A C 1
ATOM 1066 O O . GLN A 1 130 ? -3.485 -19.062 3.945 1.00 52.44 130 GLN A O 1
ATOM 1071 N N . ASP A 1 131 ? -3.263 -16.903 4.514 1.00 50.12 131 ASP A N 1
ATOM 1072 C CA . ASP A 1 131 ? -3.472 -17.120 5.953 1.00 50.12 131 ASP A CA 1
ATOM 1073 C C . ASP A 1 131 ? -4.956 -17.232 6.341 1.00 50.12 131 ASP A C 1
ATOM 1075 O O . ASP A 1 131 ? -5.267 -17.772 7.394 1.00 50.12 131 ASP A O 1
ATOM 1079 N N . GLU A 1 132 ? -5.889 -16.738 5.520 1.00 50.59 132 GLU A N 1
ATOM 1080 C CA . GLU A 1 132 ? -7.336 -16.872 5.779 1.00 50.59 132 GLU A CA 1
ATOM 1081 C C . GLU A 1 132 ? -7.875 -18.272 5.423 1.00 50.59 132 GLU A C 1
ATOM 1083 O O . GLU A 1 132 ? -8.941 -18.644 5.896 1.00 50.59 132 GLU A O 1
ATOM 1088 N N . ALA A 1 133 ? -7.133 -19.064 4.638 1.00 44.50 133 ALA A N 1
ATOM 1089 C CA . ALA A 1 133 ? -7.534 -20.404 4.194 1.00 44.50 133 ALA A CA 1
ATOM 1090 C C . ALA A 1 133 ? -6.971 -21.555 5.054 1.00 44.50 133 ALA A C 1
ATOM 1092 O O . ALA A 1 133 ? -7.349 -22.705 4.851 1.00 44.50 133 ALA A O 1
ATOM 1093 N N . GLU A 1 134 ? -6.057 -21.275 5.989 1.00 38.56 134 GLU A N 1
ATOM 1094 C CA . GLU A 1 134 ? -5.429 -22.295 6.852 1.00 38.56 134 GLU A CA 1
ATOM 1095 C C . GLU A 1 134 ? -6.125 -22.434 8.224 1.00 38.56 134 GLU A C 1
ATOM 1097 O O . GLU A 1 134 ? -5.739 -23.268 9.042 1.00 38.56 134 GLU A O 1
ATOM 1102 N N . TYR A 1 135 ? -7.172 -21.636 8.467 1.00 43.44 135 TYR A N 1
ATOM 1103 C CA . TYR A 1 135 ? -7.986 -21.650 9.691 1.00 43.44 135 TYR A CA 1
ATOM 1104 C C . TYR A 1 135 ? -9.451 -22.081 9.466 1.00 43.44 135 TYR A C 1
ATOM 1106 O O . TYR A 1 135 ? -10.249 -21.957 10.397 1.00 43.44 135 TYR A O 1
ATOM 1114 N N . ASP A 1 136 ? -9.783 -22.601 8.276 1.00 39.53 136 ASP A N 1
ATOM 1115 C CA . ASP A 1 136 ? -11.070 -23.256 7.964 1.00 39.53 136 ASP A CA 1
ATOM 1116 C C . ASP A 1 136 ? -11.033 -24.775 8.229 1.00 39.53 136 ASP A C 1
ATOM 1118 O O . ASP A 1 136 ? -10.059 -25.445 7.807 1.00 39.53 136 ASP A O 1
#

Radius of gyration: 27.51 Å; chains: 1; bounding box: 63×38×89 Å

Secondary structure (DSSP, 8-state):
----HHHHHHHHHHHHHHHHHHHHHHHHHHHHHHHHHHHHHHHHHHHHHHHHHHHHHHHHHTTT--PPPSS-EEE-SSS-EEEEEEEETTEEEEEEEESSS----EEEEEEEETTEEEEEEEEEGGGHHHHSSS--

Foldseek 3Di:
DPDPVVVVVVVVVVVVVVVVVVVVVVVVVVVVVVVVVVVVVVCVVCVQVVFVVVVVVVLVVVVLDDDFDPDWDFDPPPFTKIWGWDDDDQWIWIWIDGPPPDPWIKIFIWHQDVSRTDGPDIDTPVVVVVVVVVVD